Protein AF-A0A0U1KN14-F1 (afdb_monomer)

pLDDT: mean 91.38, std 5.62, range [69.75, 98.25]

Sequence (129 aa):
MMIIQIVSIGIVASLLVLLIKEQKPTFALFIIIFTSIIIFFIVMDYVSAVFELIRSISSRANINDTYLNTILQIIGISYVAEFGAHITRDAGLSSVAAKIELAGKLFIIVLAVPIISAVIETIIGFLPQ

Foldseek 3Di:
DVVCVLVVLVVVLVVVLVVCCVPPVPVNLVSVLVSLVVSVVSCVVVLVVVLVVLVVVCVVVVHDVLVSVLVSVLVVLQVVLQSVLVSCVSVVNNVVSVVSNVVSVVVSVVSCVVVVVVVVVVVVVPDDD

Radius of gyration: 20.45 Å; Cα contacts (8 Å, |Δi|>4): 70; chains: 1; bounding box: 54×17×58 Å

Mean predicted aligned error: 5.07 Å

Structure (mmCIF, N/CA/C/O backbone):
data_AF-A0A0U1KN14-F1
#
_entry.id   AF-A0A0U1KN14-F1
#
loop_
_atom_site.group_PDB
_atom_site.id
_atom_site.type_symbol
_atom_site.label_atom_id
_atom_site.label_alt_id
_atom_site.label_comp_id
_atom_site.label_asym_id
_atom_site.label_entity_id
_atom_site.label_seq_id
_atom_site.pdbx_PDB_ins_code
_atom_site.Cartn_x
_atom_site.Cartn_y
_atom_site.Cartn_z
_atom_site.occupancy
_atom_site.B_iso_or_equiv
_atom_site.auth_seq_id
_atom_site.auth_comp_id
_atom_site.auth_asym_id
_atom_site.auth_atom_id
_atom_site.pdbx_PDB_model_num
ATOM 1 N N . MET A 1 1 ? -23.414 6.451 -6.816 1.00 79.81 1 MET A N 1
ATOM 2 C CA . MET A 1 1 ? -22.026 6.961 -6.889 1.00 79.81 1 MET A CA 1
ATOM 3 C C . MET A 1 1 ? -21.236 6.355 -5.742 1.00 79.81 1 MET A C 1
ATOM 5 O O . MET A 1 1 ? -21.616 6.591 -4.603 1.00 79.81 1 MET A O 1
ATOM 9 N N . MET A 1 2 ? -20.187 5.573 -6.000 1.00 82.81 2 MET A N 1
ATOM 10 C CA . MET A 1 2 ? -19.486 4.860 -4.920 1.00 82.81 2 MET A CA 1
ATOM 11 C C . MET A 1 2 ? -18.847 5.770 -3.874 1.00 82.81 2 MET A C 1
ATOM 13 O O . MET A 1 2 ? -18.787 5.408 -2.708 1.00 82.81 2 MET A O 1
ATOM 17 N N . ILE A 1 3 ? -18.422 6.974 -4.267 1.00 90.38 3 ILE A N 1
ATOM 18 C CA . ILE A 1 3 ? -17.899 7.954 -3.312 1.00 90.38 3 ILE A CA 1
ATOM 19 C C . ILE A 1 3 ? -18.914 8.262 -2.204 1.00 90.38 3 ILE A C 1
ATOM 21 O O . ILE A 1 3 ? -18.537 8.392 -1.048 1.00 90.38 3 ILE A O 1
ATOM 25 N N . ILE A 1 4 ? -20.212 8.273 -2.531 1.00 93.50 4 ILE A N 1
ATOM 26 C CA . ILE A 1 4 ? -21.280 8.435 -1.541 1.00 93.50 4 ILE A CA 1
ATOM 27 C C . ILE A 1 4 ? -21.302 7.227 -0.600 1.00 93.50 4 ILE A C 1
ATOM 29 O O . ILE A 1 4 ? -21.368 7.421 0.603 1.00 93.50 4 ILE A O 1
ATOM 33 N N . GLN A 1 5 ? -21.177 5.996 -1.112 1.00 91.88 5 GLN A N 1
ATOM 34 C CA . GLN A 1 5 ? -21.137 4.787 -0.274 1.00 91.88 5 GLN A CA 1
ATOM 35 C C . GLN A 1 5 ? -19.937 4.791 0.679 1.00 91.88 5 GLN A C 1
ATOM 37 O O . GLN A 1 5 ? -20.118 4.557 1.870 1.00 91.88 5 GLN A O 1
ATOM 42 N N . ILE A 1 6 ? -18.738 5.111 0.183 1.00 93.81 6 ILE A N 1
ATOM 43 C CA . ILE A 1 6 ? -17.514 5.191 0.997 1.00 93.81 6 ILE A CA 1
ATOM 44 C C . ILE A 1 6 ? -17.676 6.240 2.104 1.00 93.81 6 ILE A C 1
ATOM 46 O O . ILE A 1 6 ? -17.420 5.953 3.274 1.00 93.81 6 ILE A O 1
ATOM 50 N N . VAL A 1 7 ? -18.153 7.437 1.752 1.00 95.75 7 VAL A N 1
ATOM 51 C CA . VAL A 1 7 ? -18.374 8.525 2.715 1.00 95.75 7 VAL A CA 1
ATOM 52 C C . VAL A 1 7 ? -19.446 8.145 3.738 1.00 95.75 7 VAL A C 1
ATOM 54 O O . VAL A 1 7 ? -19.239 8.334 4.934 1.00 95.75 7 VAL A O 1
ATOM 57 N N . SER A 1 8 ? -20.567 7.562 3.306 1.00 95.31 8 SER A N 1
ATOM 58 C CA . SER A 1 8 ? -21.631 7.111 4.209 1.00 95.31 8 SER A CA 1
ATOM 59 C C . SER A 1 8 ? -21.144 6.040 5.186 1.00 95.31 8 SER A C 1
ATOM 61 O O . SER A 1 8 ? -21.425 6.147 6.378 1.00 95.31 8 SER A O 1
ATOM 63 N N . ILE A 1 9 ? -20.377 5.050 4.714 1.00 95.94 9 ILE A N 1
ATOM 64 C CA . ILE A 1 9 ? -19.769 4.017 5.564 1.00 95.94 9 ILE A CA 1
ATOM 65 C C . ILE A 1 9 ? -18.834 4.663 6.595 1.00 95.94 9 ILE A C 1
ATOM 67 O O . ILE A 1 9 ? -18.940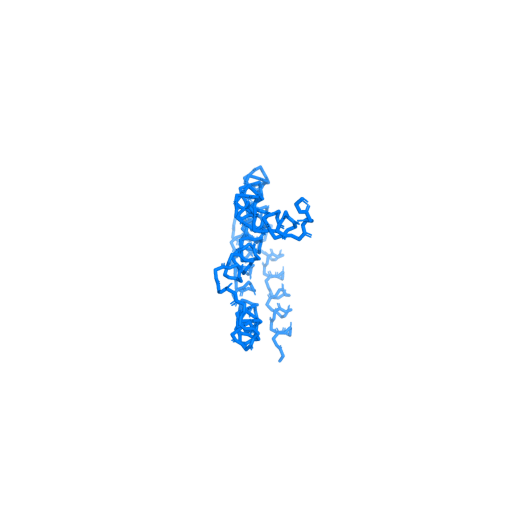 4.361 7.783 1.00 95.94 9 ILE A O 1
ATOM 71 N N . GLY A 1 10 ? -17.979 5.597 6.168 1.00 95.94 10 GLY A N 1
ATOM 72 C CA . GLY A 1 10 ? -17.064 6.311 7.062 1.00 95.94 10 GLY A CA 1
ATOM 73 C C . GLY A 1 10 ? -17.786 7.126 8.139 1.00 95.94 10 GLY A C 1
ATOM 74 O O . GLY A 1 10 ? -17.400 7.077 9.308 1.00 95.94 10 GLY A O 1
ATOM 75 N N . ILE A 1 11 ? -18.866 7.827 7.781 1.00 97.06 11 ILE A N 1
ATOM 76 C CA . ILE A 1 11 ? -19.684 8.593 8.736 1.00 97.06 11 ILE A CA 1
ATOM 77 C C . ILE A 1 11 ? -20.347 7.658 9.754 1.00 97.06 11 ILE A C 1
ATOM 79 O O . ILE A 1 11 ? -20.241 7.892 10.959 1.00 97.06 11 ILE A O 1
ATOM 83 N N . VAL A 1 12 ? -20.997 6.583 9.296 1.00 96.94 12 VAL A N 1
ATOM 84 C CA . VAL A 1 12 ? -21.670 5.618 10.183 1.00 96.94 12 VAL A CA 1
ATOM 85 C C . VAL A 1 12 ? -20.668 4.956 11.127 1.00 96.94 12 VAL A C 1
ATOM 87 O O . VAL A 1 12 ? -20.903 4.909 12.334 1.00 96.94 12 VAL A O 1
ATOM 90 N N . ALA A 1 13 ? -19.524 4.508 10.609 1.00 96.12 13 ALA A N 1
ATOM 91 C CA . ALA A 1 13 ? -18.461 3.929 11.422 1.00 96.12 13 ALA A CA 1
ATOM 92 C C . ALA A 1 13 ? -17.940 4.918 12.472 1.00 96.12 13 ALA A C 1
ATOM 94 O O . ALA A 1 13 ? -17.774 4.546 13.631 1.00 96.12 13 ALA A O 1
ATOM 95 N N . SER A 1 14 ? -17.751 6.186 12.097 1.00 94.75 14 SER A N 1
ATOM 96 C CA . SER A 1 14 ? -17.291 7.234 13.016 1.00 94.75 14 SER A CA 1
ATOM 97 C C . SER A 1 14 ? -18.269 7.449 14.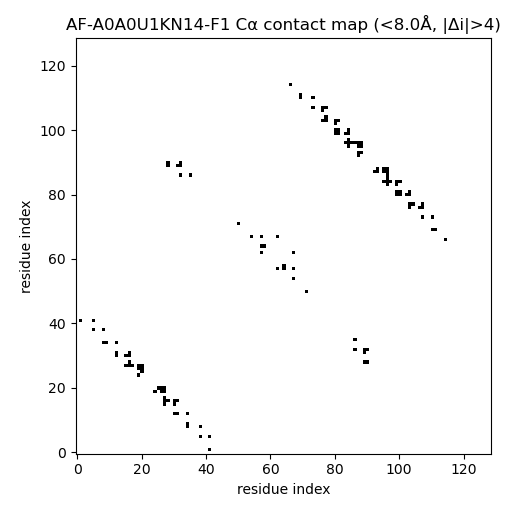174 1.00 94.75 14 SER A C 1
ATOM 99 O O . SER A 1 14 ? -17.846 7.527 15.327 1.00 94.75 14 SER A O 1
ATOM 101 N N . LEU A 1 15 ? -19.576 7.479 13.895 1.00 96.75 15 LEU A N 1
ATOM 102 C CA . LEU A 1 15 ? -20.608 7.589 14.931 1.00 96.75 15 LEU A CA 1
ATOM 103 C C . LEU A 1 15 ? -20.610 6.373 15.869 1.00 96.75 15 LEU A C 1
ATOM 105 O O . LEU A 1 15 ? -20.648 6.537 17.088 1.00 96.75 15 LEU A O 1
ATOM 109 N N . LEU A 1 16 ? -20.515 5.157 15.320 1.00 95.31 16 LEU A N 1
ATOM 110 C CA . LEU A 1 16 ? -20.452 3.927 16.118 1.00 95.31 16 LEU A CA 1
ATOM 111 C C . LEU A 1 16 ? -19.208 3.888 17.014 1.00 95.31 16 LEU A C 1
ATOM 113 O O . LEU A 1 16 ? -19.296 3.532 18.190 1.00 95.31 16 LEU A O 1
ATOM 117 N N . VAL A 1 17 ? -18.055 4.290 16.475 1.00 9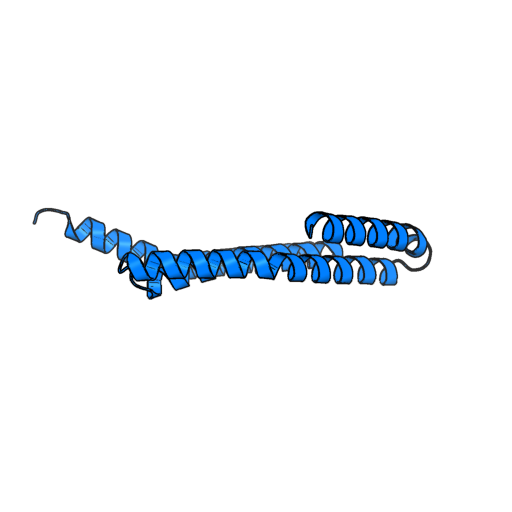5.56 17 VAL A N 1
ATOM 118 C CA . VAL A 1 17 ? -16.801 4.393 17.227 1.00 95.56 17 VAL A CA 1
ATOM 119 C C . VAL A 1 17 ? -16.949 5.390 18.373 1.00 95.56 17 VAL A C 1
ATOM 121 O O . VAL A 1 17 ? -16.590 5.049 19.497 1.00 95.56 17 VAL A O 1
ATOM 124 N N . LEU A 1 18 ? -17.513 6.578 18.132 1.00 94.94 18 LEU A N 1
ATOM 125 C CA . LEU A 1 18 ? -17.723 7.589 19.175 1.00 94.94 18 LEU A CA 1
ATOM 126 C C . LEU A 1 18 ? -18.605 7.076 20.323 1.00 94.94 18 LEU A C 1
ATOM 128 O O . LEU A 1 18 ? -18.281 7.317 21.481 1.00 94.94 18 LEU A O 1
ATOM 132 N N . LEU A 1 19 ? -19.665 6.320 20.020 1.00 94.38 19 LEU A N 1
ATOM 133 C CA . LEU A 1 19 ? -20.578 5.770 21.032 1.00 94.38 19 LEU A CA 1
ATOM 134 C C . LEU A 1 19 ? -19.938 4.676 21.904 1.00 94.38 19 LEU A C 1
ATOM 136 O O . LEU A 1 19 ? -20.280 4.534 23.078 1.00 94.38 19 LEU A O 1
ATOM 140 N N . ILE A 1 20 ? -19.039 3.872 21.330 1.00 94.31 20 ILE A N 1
ATOM 141 C CA . ILE A 1 20 ? -18.520 2.654 21.974 1.00 94.31 20 ILE A CA 1
ATOM 142 C C . ILE A 1 20 ? -17.145 2.881 22.614 1.00 94.31 20 ILE A C 1
ATOM 144 O O . ILE A 1 20 ? -16.807 2.207 23.591 1.00 94.31 20 ILE A O 1
ATOM 148 N N . LYS A 1 21 ? -16.344 3.821 22.097 1.00 92.31 21 LYS A N 1
ATOM 149 C CA . LYS A 1 21 ? -14.933 3.996 22.479 1.00 92.31 21 LYS A CA 1
ATOM 150 C C . LYS A 1 21 ? -14.729 4.262 23.971 1.00 92.31 21 LYS A C 1
ATOM 152 O O . LYS A 1 21 ? -13.754 3.756 24.520 1.00 92.31 21 LYS A O 1
ATOM 157 N N . GLU A 1 22 ? -15.636 4.989 24.623 1.00 90.81 22 GLU A N 1
ATOM 158 C CA . GLU A 1 22 ? -15.541 5.276 26.064 1.00 90.81 22 GLU A CA 1
ATOM 159 C C . GLU A 1 22 ? -15.783 4.039 26.941 1.00 90.81 22 GLU A C 1
ATOM 161 O O . GLU A 1 22 ? -15.177 3.902 27.999 1.00 90.81 22 GLU A O 1
ATOM 166 N N . GLN A 1 23 ? -16.632 3.107 26.495 1.00 91.12 23 GLN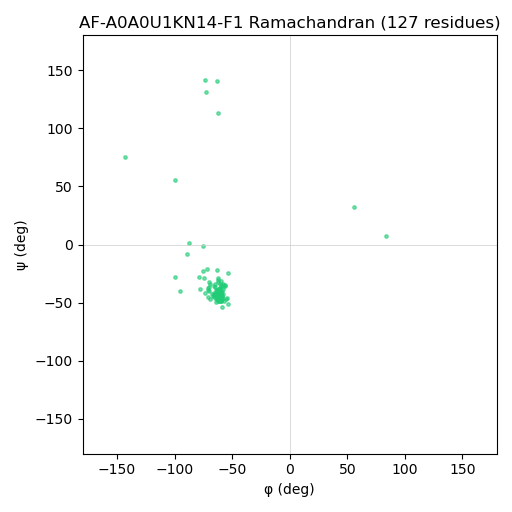 A N 1
ATOM 167 C CA . GLN A 1 23 ? -17.015 1.927 27.281 1.00 91.12 23 GLN A CA 1
ATOM 168 C C . GLN A 1 23 ? -16.174 0.689 26.942 1.00 91.12 23 GLN A C 1
ATOM 170 O O . GLN A 1 23 ? -15.843 -0.116 27.816 1.00 91.12 23 GLN A O 1
ATOM 175 N N . LYS A 1 24 ? -15.872 0.489 25.654 1.00 93.25 24 LYS A N 1
ATOM 176 C CA . LYS A 1 24 ? -15.219 -0.709 25.106 1.00 93.25 24 LYS A CA 1
ATOM 177 C C . LYS A 1 24 ? -14.249 -0.322 23.974 1.00 93.25 24 LYS A C 1
ATOM 179 O O . LYS A 1 24 ? -14.535 -0.578 22.801 1.00 93.25 24 LYS A O 1
ATOM 184 N N . PRO A 1 25 ? -13.067 0.236 24.295 1.00 88.81 25 PRO A N 1
ATOM 185 C CA . PRO A 1 25 ? -12.118 0.732 23.293 1.00 88.81 25 PRO A CA 1
ATOM 186 C C . PRO A 1 25 ? -11.631 -0.351 22.314 1.00 88.81 25 PRO A C 1
ATOM 188 O O . PRO A 1 25 ? -11.411 -0.064 21.141 1.00 88.81 25 PRO A O 1
ATOM 191 N N . THR A 1 26 ? -11.535 -1.612 22.747 1.00 91.38 26 THR A N 1
ATOM 192 C CA . THR A 1 26 ? -11.171 -2.743 21.874 1.00 91.38 26 THR A CA 1
ATOM 193 C C . THR A 1 26 ? -12.196 -2.983 20.762 1.00 91.38 26 THR A C 1
ATOM 195 O O . THR A 1 26 ? -11.821 -3.252 19.626 1.00 91.38 26 THR A O 1
ATOM 198 N N . PHE A 1 27 ? -13.494 -2.843 21.055 1.00 92.69 27 PHE A N 1
ATOM 199 C CA . PHE A 1 27 ? -14.542 -2.985 20.040 1.00 92.69 27 PHE A CA 1
ATOM 200 C C . PHE A 1 27 ? -14.545 -1.812 19.061 1.00 92.69 27 PHE A C 1
ATOM 202 O O . PHE A 1 27 ? -14.723 -2.019 17.864 1.00 92.69 27 PHE A O 1
ATOM 209 N N . ALA A 1 28 ? -14.280 -0.598 19.547 1.00 93.19 28 ALA A N 1
ATOM 210 C CA . ALA A 1 28 ? -14.112 0.565 18.681 1.00 93.19 28 ALA A CA 1
ATOM 211 C C . ALA A 1 28 ? -12.958 0.367 17.678 1.00 93.19 28 ALA A C 1
ATOM 213 O O . ALA A 1 28 ? -13.112 0.673 16.499 1.00 93.19 28 ALA A O 1
ATOM 214 N N . LEU A 1 29 ? -11.841 -0.220 18.118 1.00 92.62 29 LEU A N 1
ATOM 215 C CA . LEU A 1 29 ? -10.713 -0.563 17.248 1.00 92.62 29 LEU A CA 1
ATOM 216 C C . LEU A 1 29 ? -11.098 -1.596 16.179 1.00 92.62 29 LEU A C 1
ATOM 218 O O . LEU A 1 29 ? -10.746 -1.416 15.015 1.00 92.62 29 LEU A O 1
ATOM 222 N N . PHE A 1 30 ? -11.877 -2.626 16.525 1.00 93.12 30 PHE A N 1
ATOM 223 C CA . PHE A 1 30 ? -12.387 -3.562 15.517 1.00 93.12 30 PHE A CA 1
ATOM 224 C C . PHE A 1 30 ? -13.252 -2.868 14.465 1.00 93.12 30 PHE A C 1
ATOM 226 O O . PHE A 1 30 ? -13.076 -3.148 13.284 1.00 93.12 30 PHE A O 1
ATOM 233 N N . ILE A 1 31 ? -14.127 -1.937 14.861 1.00 94.81 31 ILE A N 1
ATOM 234 C CA . ILE A 1 31 ? -14.956 -1.177 13.913 1.00 94.81 31 ILE A CA 1
ATOM 235 C C . ILE A 1 31 ? -14.079 -0.372 12.950 1.00 94.81 31 ILE A C 1
ATOM 237 O O . ILE A 1 31 ? -14.329 -0.409 11.746 1.00 94.81 31 ILE A O 1
ATOM 241 N N . ILE A 1 32 ? -13.040 0.308 13.450 1.00 94.06 32 ILE A N 1
ATOM 242 C CA . ILE A 1 32 ? -12.107 1.079 12.612 1.00 94.06 32 ILE A CA 1
ATOM 243 C C . ILE A 1 32 ? -11.439 0.162 11.583 1.00 94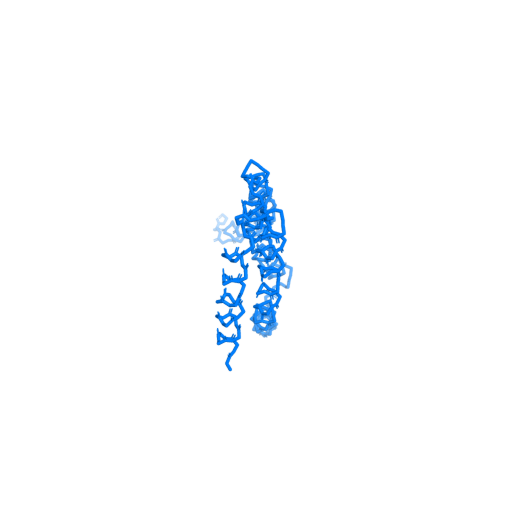.06 32 ILE A C 1
ATOM 245 O O . ILE A 1 32 ? -11.547 0.412 10.386 1.00 94.06 32 ILE A O 1
ATOM 249 N N . ILE A 1 33 ? -10.829 -0.940 12.031 1.00 94.00 33 ILE A N 1
ATOM 250 C CA . ILE A 1 33 ? -10.128 -1.880 11.144 1.00 94.00 33 ILE A CA 1
ATOM 251 C C . ILE A 1 33 ? -11.078 -2.455 10.090 1.00 94.00 33 ILE A C 1
ATOM 253 O O . ILE A 1 33 ? -10.753 -2.467 8.903 1.00 94.00 33 ILE A O 1
ATOM 257 N N . PHE A 1 34 ? -12.265 -2.907 10.501 1.00 95.12 34 PHE A N 1
ATOM 258 C CA . PHE A 1 34 ? -13.237 -3.506 9.587 1.00 95.12 34 PHE A CA 1
ATOM 259 C C . PHE A 1 34 ? -13.722 -2.498 8.541 1.00 95.12 34 PHE A C 1
ATOM 261 O O . PHE A 1 34 ? -13.827 -2.822 7.359 1.00 95.12 34 PHE A O 1
ATOM 268 N N . THR A 1 35 ? -13.962 -1.257 8.967 1.00 95.31 35 THR A N 1
ATOM 269 C CA . THR A 1 35 ? -14.366 -0.160 8.081 1.00 95.31 35 THR A CA 1
ATOM 270 C C . THR A 1 35 ? -13.272 0.147 7.060 1.00 95.31 35 THR A C 1
ATOM 272 O O . THR A 1 35 ? -13.567 0.225 5.867 1.00 95.31 35 THR A O 1
ATOM 275 N N . SER A 1 36 ? -12.013 0.255 7.498 1.00 92.44 36 SER A N 1
ATOM 276 C CA . SER A 1 36 ? -10.866 0.489 6.612 1.00 92.44 36 SER A CA 1
ATOM 277 C C . SER A 1 36 ? -10.719 -0.623 5.567 1.00 92.44 36 SER A C 1
ATOM 279 O O . SER A 1 36 ? -10.513 -0.331 4.390 1.00 92.44 36 SER A O 1
ATOM 281 N N . ILE A 1 37 ? -10.902 -1.889 5.963 1.00 93.69 37 ILE A N 1
ATOM 282 C CA . ILE A 1 37 ? -10.885 -3.050 5.055 1.00 93.69 37 ILE A CA 1
ATOM 283 C C . ILE A 1 37 ? -12.009 -2.973 4.019 1.00 93.69 37 ILE A C 1
ATOM 285 O O . ILE A 1 37 ? -11.745 -3.126 2.826 1.00 93.69 37 ILE A O 1
ATOM 289 N N . ILE A 1 38 ? -13.245 -2.700 4.441 1.00 94.06 38 ILE A N 1
ATOM 290 C CA . ILE A 1 38 ? -14.386 -2.594 3.520 1.00 94.06 38 ILE A CA 1
ATOM 291 C C . ILE A 1 38 ? -14.157 -1.479 2.494 1.00 94.06 38 ILE A C 1
ATOM 293 O O . ILE A 1 38 ? -14.338 -1.702 1.297 1.00 94.06 38 ILE A O 1
ATOM 297 N N . ILE A 1 39 ? -13.735 -0.293 2.944 1.00 93.44 39 ILE A N 1
ATOM 298 C CA . ILE A 1 39 ? -13.477 0.846 2.053 1.00 93.44 39 ILE A CA 1
ATOM 299 C C . ILE A 1 39 ? -12.393 0.497 1.029 1.00 93.44 39 ILE A C 1
ATOM 301 O O . ILE A 1 39 ? -12.549 0.801 -0.153 1.00 93.44 39 ILE A O 1
ATOM 305 N N . PHE A 1 40 ? -11.325 -0.177 1.453 1.00 92.25 40 PHE A N 1
ATOM 306 C CA . PHE A 1 40 ? -10.246 -0.584 0.558 1.00 92.25 40 PHE A CA 1
ATOM 307 C C . PHE A 1 40 ? -10.709 -1.548 -0.536 1.00 92.25 40 PHE A C 1
ATOM 309 O O . PHE A 1 40 ? -10.382 -1.339 -1.703 1.00 92.25 40 PHE A O 1
ATOM 316 N N . PHE A 1 41 ? -11.521 -2.552 -0.195 1.00 91.00 41 PHE A N 1
ATOM 317 C CA . PHE A 1 41 ? -12.072 -3.471 -1.194 1.00 91.00 41 PHE A CA 1
ATOM 318 C C . PHE A 1 41 ? -12.986 -2.768 -2.204 1.00 91.00 41 PHE A C 1
ATOM 320 O O . PHE A 1 41 ? -12.879 -3.050 -3.392 1.00 91.00 41 PHE A O 1
ATOM 327 N N . ILE A 1 42 ? -13.813 -1.807 -1.770 1.00 91.31 42 ILE A N 1
ATOM 328 C CA . ILE A 1 42 ? -14.668 -1.021 -2.682 1.00 91.31 42 ILE A CA 1
ATOM 329 C C . ILE A 1 42 ? -13.824 -0.244 -3.709 1.00 91.31 42 ILE A C 1
ATOM 331 O O . ILE A 1 42 ? -14.218 -0.098 -4.864 1.00 91.31 42 ILE A O 1
ATOM 335 N N . VAL A 1 43 ? -12.662 0.275 -3.304 1.00 89.62 43 VAL A N 1
ATOM 336 C CA . VAL A 1 43 ? -11.775 1.040 -4.199 1.00 89.62 43 VAL A CA 1
ATOM 337 C C . VAL A 1 43 ? -10.961 0.123 -5.123 1.00 89.62 43 VAL A C 1
ATOM 339 O O . VAL A 1 43 ? -10.626 0.525 -6.239 1.00 89.62 43 VAL A O 1
ATOM 342 N N . MET A 1 44 ? -10.667 -1.110 -4.700 1.00 87.94 44 MET A N 1
ATOM 343 C CA . MET A 1 44 ? -9.806 -2.043 -5.437 1.00 87.94 44 MET A CA 1
ATOM 344 C C . MET A 1 44 ? -10.329 -2.376 -6.843 1.00 87.94 44 MET A C 1
ATOM 346 O O . MET A 1 44 ? -9.535 -2.484 -7.779 1.00 87.94 44 MET A O 1
ATOM 350 N N . ASP A 1 45 ? -11.648 -2.454 -7.029 1.00 84.88 45 ASP A N 1
ATOM 351 C CA . ASP A 1 45 ? -12.260 -2.731 -8.338 1.00 84.88 45 ASP A CA 1
ATOM 352 C C . ASP A 1 45 ? -11.855 -1.694 -9.405 1.00 84.88 45 ASP A C 1
ATOM 354 O O . ASP A 1 45 ? -11.645 -2.022 -10.574 1.00 84.88 45 ASP A O 1
ATOM 358 N N . TYR A 1 46 ? -11.660 -0.435 -9.003 1.00 84.12 46 TYR A N 1
ATOM 359 C CA . TYR A 1 46 ? -11.286 0.655 -9.909 1.00 84.12 46 TYR A CA 1
ATOM 360 C C . TYR A 1 46 ? -9.812 0.604 -10.271 1.00 84.12 46 TYR A C 1
ATOM 362 O O . TYR A 1 46 ? -9.440 0.861 -11.415 1.00 84.12 46 TYR A O 1
ATOM 370 N N . VAL A 1 47 ? -8.976 0.246 -9.298 1.00 86.44 47 VAL A N 1
ATOM 371 C CA . VAL A 1 47 ? -7.549 0.021 -9.530 1.00 86.44 47 VAL A CA 1
ATOM 372 C C . VAL A 1 47 ? -7.372 -1.120 -10.533 1.00 86.44 47 VAL A C 1
ATOM 374 O O . VAL A 1 47 ? -6.591 -0.988 -11.475 1.00 86.44 47 VAL A O 1
ATOM 377 N N . SER A 1 48 ? -8.165 -2.188 -10.402 1.00 86.19 48 SER A N 1
ATOM 378 C CA . SER A 1 48 ? -8.176 -3.303 -11.355 1.00 86.19 48 SER A CA 1
ATOM 379 C C . SER A 1 48 ? -8.542 -2.851 -12.775 1.00 86.19 48 SER A C 1
ATOM 381 O O . SER A 1 48 ? -7.807 -3.135 -13.720 1.00 86.19 48 SER A O 1
ATOM 383 N N . ALA A 1 49 ? -9.608 -2.059 -12.933 1.00 88.69 49 ALA A N 1
ATOM 384 C CA . ALA A 1 49 ? -10.018 -1.533 -14.239 1.00 88.69 49 ALA A CA 1
ATOM 385 C C . ALA A 1 49 ? -8.934 -0.652 -14.893 1.00 88.69 49 ALA A C 1
ATOM 387 O O . ALA A 1 49 ? -8.710 -0.713 -16.104 1.00 88.69 49 ALA A O 1
ATOM 388 N N . VAL A 1 50 ? -8.218 0.148 -14.094 1.00 89.25 50 VAL A N 1
ATOM 389 C CA . VAL A 1 50 ? -7.074 0.938 -14.577 1.00 89.25 50 VAL A CA 1
ATOM 390 C C . VAL A 1 50 ? -5.941 0.021 -15.042 1.00 89.25 50 VAL A C 1
ATOM 392 O O . VAL A 1 50 ? -5.357 0.257 -16.101 1.00 89.25 50 VAL A O 1
ATOM 395 N N . PHE A 1 51 ? -5.642 -1.045 -14.299 1.00 88.31 51 PHE A N 1
ATOM 396 C CA . PHE A 1 51 ? -4.622 -2.018 -14.692 1.00 88.31 51 PHE A CA 1
ATOM 397 C C . PHE A 1 51 ? -4.990 -2.765 -15.980 1.00 88.31 51 PHE A C 1
ATOM 399 O O . PHE A 1 51 ? -4.121 -2.966 -16.832 1.00 88.31 51 PHE A O 1
ATOM 406 N N . GLU A 1 52 ? -6.259 -3.122 -16.172 1.00 89.00 52 GLU A N 1
ATOM 407 C CA . GLU A 1 52 ? -6.750 -3.711 -17.424 1.00 89.00 52 GLU A CA 1
ATOM 408 C C . GLU A 1 52 ? -6.611 -2.745 -18.604 1.00 89.00 52 GLU A C 1
ATOM 410 O O . GLU A 1 52 ? -6.116 -3.133 -19.667 1.00 89.00 52 GLU A O 1
ATOM 415 N N . LEU A 1 53 ? -6.965 -1.470 -18.412 1.00 89.12 53 LEU A N 1
ATOM 416 C CA . LEU A 1 53 ? -6.789 -0.441 -19.434 1.00 89.12 53 LEU A CA 1
ATOM 417 C C . LEU A 1 53 ? -5.312 -0.307 -19.828 1.00 89.12 53 LEU A C 1
ATOM 419 O O . LEU A 1 53 ? -4.991 -0.344 -21.018 1.00 89.12 53 LEU A O 1
ATOM 423 N N . ILE A 1 54 ? -4.412 -0.219 -18.847 1.00 87.19 54 ILE A N 1
ATOM 424 C CA . ILE A 1 54 ? -2.963 -0.130 -19.076 1.00 87.19 54 ILE A CA 1
ATOM 425 C C . ILE A 1 54 ? -2.451 -1.355 -19.853 1.00 87.19 54 ILE A C 1
ATOM 427 O O . ILE A 1 54 ? -1.726 -1.197 -20.839 1.00 87.19 54 ILE A O 1
ATOM 431 N N . ARG A 1 55 ? -2.874 -2.570 -19.478 1.00 85.75 55 ARG A N 1
ATOM 432 C CA . ARG A 1 55 ? -2.542 -3.810 -20.204 1.00 85.75 55 ARG A CA 1
ATOM 433 C C . ARG A 1 55 ? -3.043 -3.785 -21.645 1.00 85.75 55 ARG A C 1
ATOM 435 O O . ARG A 1 55 ? -2.304 -4.157 -22.555 1.00 85.75 55 ARG A O 1
ATOM 442 N N . SER A 1 56 ? -4.260 -3.294 -21.873 1.00 88.00 56 SER A N 1
ATOM 443 C CA . SER A 1 56 ? -4.838 -3.214 -23.219 1.00 88.00 56 SER A CA 1
ATOM 444 C C . SER A 1 56 ? -4.072 -2.260 -24.145 1.00 88.00 56 SER A C 1
ATOM 446 O O . SER A 1 56 ? -3.911 -2.547 -25.332 1.00 88.00 56 SER A O 1
ATOM 448 N N . ILE A 1 57 ? -3.561 -1.148 -23.606 1.00 85.31 57 ILE A N 1
ATOM 449 C CA . ILE A 1 57 ? -2.744 -0.180 -24.348 1.00 85.31 57 ILE A CA 1
ATOM 450 C C . ILE A 1 57 ? -1.368 -0.781 -24.643 1.00 85.31 57 ILE A C 1
ATOM 452 O O . ILE A 1 57 ? -0.893 -0.711 -25.775 1.00 85.31 57 ILE A O 1
ATOM 456 N N . SER A 1 58 ? -0.758 -1.421 -23.644 1.00 82.94 58 SER A N 1
ATOM 457 C CA . SER A 1 58 ? 0.552 -2.065 -23.762 1.00 82.94 58 SER A CA 1
ATOM 458 C C . SER A 1 58 ? 0.577 -3.152 -24.837 1.00 82.94 58 SER A C 1
ATOM 460 O O . SER A 1 58 ? 1.481 -3.169 -25.673 1.00 82.94 58 SER A O 1
ATOM 462 N N . SER A 1 59 ? -0.461 -3.994 -24.876 1.00 83.06 59 SER A N 1
ATOM 463 C CA . SER A 1 59 ? -0.625 -5.038 -25.895 1.00 83.06 59 SER A CA 1
ATOM 464 C C . SER A 1 59 ? -0.648 -4.464 -27.319 1.00 83.06 59 SER A C 1
ATOM 466 O O . SER A 1 59 ? -0.056 -5.038 -28.229 1.00 83.06 59 SER A O 1
ATOM 468 N N . ARG A 1 60 ? -1.273 -3.296 -27.521 1.00 82.44 60 ARG A N 1
ATOM 469 C CA . ARG A 1 60 ? -1.313 -2.615 -28.829 1.00 82.44 60 ARG A CA 1
ATOM 470 C C . ARG A 1 60 ? 0.014 -1.950 -29.198 1.00 82.44 60 ARG A C 1
ATOM 472 O O . ARG A 1 60 ? 0.305 -1.803 -30.380 1.00 82.44 60 ARG A O 1
ATOM 479 N N . ALA A 1 61 ? 0.792 -1.538 -28.201 1.00 78.88 61 ALA A N 1
ATOM 480 C CA . ALA A 1 61 ? 2.075 -0.861 -28.371 1.00 78.88 61 ALA A CA 1
ATOM 481 C C . ALA A 1 61 ? 3.273 -1.825 -28.498 1.00 78.88 61 ALA A C 1
ATOM 483 O O . ALA A 1 61 ? 4.403 -1.363 -28.638 1.00 78.88 61 ALA A O 1
ATOM 484 N N . ASN A 1 62 ? 3.038 -3.145 -28.464 1.00 75.25 62 ASN A N 1
ATOM 485 C CA . ASN A 1 62 ? 4.066 -4.192 -28.539 1.00 75.25 62 ASN A CA 1
ATOM 486 C C . ASN A 1 62 ? 5.161 -4.048 -27.459 1.00 75.25 62 ASN A C 1
ATOM 488 O O . ASN A 1 62 ? 6.336 -4.344 -27.679 1.00 75.25 62 ASN A O 1
ATOM 492 N N . ILE A 1 63 ? 4.771 -3.539 -26.287 1.00 75.31 63 ILE A N 1
ATOM 493 C CA . ILE A 1 63 ? 5.648 -3.424 -25.120 1.00 75.31 63 ILE A CA 1
ATOM 494 C C . ILE A 1 63 ? 5.850 -4.825 -24.535 1.00 75.31 63 ILE A C 1
ATOM 496 O O . ILE A 1 63 ? 4.912 -5.614 -24.464 1.00 75.31 63 ILE A O 1
ATOM 500 N N . ASN A 1 64 ? 7.066 -5.130 -24.075 1.00 73.44 64 ASN A N 1
ATOM 501 C CA . ASN A 1 64 ? 7.339 -6.388 -23.385 1.00 73.44 64 ASN A CA 1
ATOM 502 C C . ASN A 1 64 ? 6.515 -6.473 -22.084 1.00 73.44 64 ASN A C 1
ATOM 504 O O . ASN A 1 64 ? 6.768 -5.737 -21.123 1.00 73.44 64 ASN A O 1
ATOM 508 N N . ASP A 1 65 ? 5.565 -7.412 -22.058 1.00 75.94 65 ASP A N 1
ATOM 509 C CA . ASP A 1 65 ? 4.645 -7.669 -20.942 1.00 75.94 65 ASP A CA 1
ATOM 510 C C . ASP A 1 65 ? 5.357 -7.894 -19.602 1.00 75.94 65 ASP A C 1
ATOM 512 O O . ASP A 1 65 ? 4.790 -7.631 -18.540 1.00 75.94 65 ASP A O 1
ATOM 516 N N . THR A 1 66 ? 6.618 -8.333 -19.632 1.00 81.25 66 THR A N 1
ATOM 517 C CA . THR A 1 66 ? 7.443 -8.519 -18.433 1.00 81.25 66 THR A CA 1
ATOM 518 C C . THR A 1 66 ? 7.648 -7.200 -17.689 1.00 81.25 66 THR A C 1
ATOM 520 O O . THR A 1 66 ? 7.408 -7.138 -16.486 1.00 81.25 66 THR A O 1
A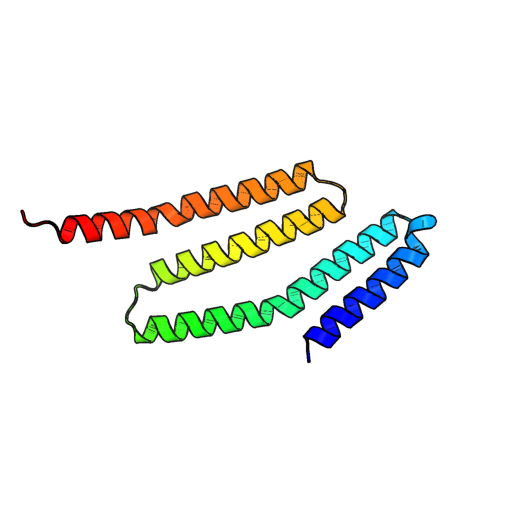TOM 523 N N . TYR A 1 67 ? 8.030 -6.120 -18.383 1.00 81.75 67 TYR A N 1
ATOM 524 C CA . TYR A 1 67 ? 8.283 -4.829 -17.728 1.00 81.75 67 TYR A CA 1
ATOM 525 C C . TYR A 1 67 ? 6.991 -4.181 -17.242 1.00 81.75 67 TYR A C 1
ATOM 527 O O . TYR A 1 67 ? 6.957 -3.633 -16.139 1.00 81.75 67 TYR A O 1
ATOM 535 N N . LEU A 1 68 ? 5.916 -4.286 -18.029 1.00 84.75 68 LEU A N 1
ATOM 536 C CA . LEU A 1 68 ? 4.615 -3.768 -17.622 1.00 84.75 68 LEU A CA 1
ATOM 537 C C . LEU A 1 68 ? 4.115 -4.468 -16.356 1.00 84.75 68 LEU A C 1
ATOM 539 O O . LEU A 1 68 ? 3.675 -3.803 -15.419 1.00 84.75 68 LEU A O 1
ATOM 543 N N . ASN A 1 69 ? 4.210 -5.797 -16.301 1.00 85.50 69 ASN A N 1
ATOM 544 C CA . ASN A 1 69 ? 3.812 -6.549 -15.117 1.00 85.50 69 ASN A CA 1
ATOM 545 C C . ASN A 1 69 ? 4.640 -6.159 -13.890 1.00 85.50 69 ASN A C 1
ATOM 547 O O . ASN A 1 69 ? 4.054 -5.983 -12.824 1.00 85.50 69 ASN A O 1
ATOM 551 N N . THR A 1 70 ? 5.950 -5.941 -14.032 1.00 89.88 70 THR A N 1
ATOM 552 C CA . THR A 1 70 ? 6.793 -5.457 -12.926 1.00 89.88 70 THR A CA 1
ATOM 553 C C . THR A 1 70 ? 6.352 -4.077 -12.432 1.00 89.88 70 THR A C 1
ATOM 555 O O . THR A 1 70 ? 6.248 -3.864 -11.225 1.00 89.88 70 THR A O 1
ATOM 558 N N . ILE A 1 71 ? 6.024 -3.145 -13.335 1.00 89.44 71 ILE A N 1
ATOM 559 C CA . ILE A 1 71 ? 5.515 -1.814 -12.960 1.00 89.44 71 ILE A CA 1
ATOM 560 C C . ILE A 1 71 ? 4.184 -1.936 -12.207 1.00 89.44 71 ILE A C 1
ATOM 562 O O . ILE A 1 71 ? 4.023 -1.347 -11.138 1.00 89.44 71 ILE A O 1
ATOM 566 N N . LEU A 1 72 ? 3.242 -2.731 -12.724 1.00 89.50 72 LEU A N 1
ATOM 567 C CA . LEU A 1 72 ? 1.955 -2.968 -12.064 1.00 89.50 72 LEU A CA 1
ATOM 568 C C . LEU A 1 72 ? 2.132 -3.634 -10.689 1.00 89.50 72 LEU A C 1
ATOM 570 O O . LEU A 1 72 ? 1.441 -3.266 -9.740 1.00 89.50 72 LEU A O 1
ATOM 574 N N . GLN A 1 73 ? 3.082 -4.564 -10.550 1.00 91.00 73 GLN A N 1
ATOM 575 C CA . GLN A 1 73 ? 3.435 -5.171 -9.264 1.00 91.00 73 GLN A CA 1
ATOM 576 C C . GLN A 1 73 ? 3.987 -4.142 -8.275 1.00 91.00 73 GLN A C 1
ATOM 578 O O . GLN A 1 73 ? 3.572 -4.149 -7.119 1.00 91.00 73 GLN A O 1
ATOM 583 N N . ILE A 1 74 ? 4.869 -3.239 -8.713 1.00 94.12 74 ILE A N 1
ATOM 584 C CA . ILE A 1 74 ? 5.404 -2.158 -7.872 1.00 94.12 74 ILE A CA 1
ATOM 585 C C . ILE A 1 74 ? 4.268 -1.270 -7.344 1.00 94.12 74 ILE A C 1
ATOM 587 O O . ILE A 1 74 ? 4.212 -1.008 -6.141 1.00 94.12 74 ILE A O 1
ATOM 591 N N . ILE A 1 75 ? 3.338 -0.866 -8.216 1.00 91.50 75 ILE A N 1
ATOM 592 C CA . ILE A 1 75 ? 2.169 -0.054 -7.838 1.00 91.50 75 ILE A CA 1
ATOM 593 C C . ILE A 1 75 ? 1.269 -0.823 -6.858 1.00 91.50 75 ILE A C 1
ATOM 595 O O . ILE A 1 75 ? 0.817 -0.280 -5.851 1.00 91.50 75 ILE A O 1
ATOM 599 N N . GLY A 1 76 ? 1.019 -2.109 -7.115 1.00 91.81 76 GLY A N 1
ATOM 600 C CA . GLY A 1 76 ? 0.230 -2.949 -6.214 1.00 91.81 76 GLY A CA 1
ATOM 601 C C . GLY A 1 76 ? 0.863 -3.066 -4.825 1.00 91.81 76 GLY A C 1
ATOM 602 O O . GLY A 1 76 ? 0.184 -2.884 -3.814 1.00 91.81 76 GLY A O 1
ATOM 603 N N . ILE A 1 77 ? 2.175 -3.310 -4.767 1.00 94.38 77 ILE A N 1
ATOM 604 C CA . ILE A 1 77 ? 2.925 -3.414 -3.510 1.00 94.38 77 ILE A CA 1
ATOM 605 C C . ILE A 1 77 ? 2.869 -2.100 -2.733 1.00 94.38 77 ILE A C 1
ATOM 607 O O . ILE A 1 77 ? 2.668 -2.150 -1.520 1.00 94.38 77 ILE A O 1
ATOM 611 N N . SER A 1 78 ? 3.002 -0.940 -3.390 1.00 94.56 78 SER A N 1
ATOM 612 C CA . SER A 1 78 ? 2.939 0.345 -2.685 1.00 94.56 78 SER A CA 1
ATOM 613 C C . SER A 1 78 ? 1.586 0.548 -2.008 1.00 94.56 78 SER A C 1
ATOM 615 O O . SER A 1 78 ? 1.555 0.838 -0.815 1.00 94.56 78 SER A O 1
ATOM 617 N N . TYR A 1 79 ? 0.480 0.303 -2.720 1.00 92.62 79 TYR A N 1
ATOM 618 C CA . TYR A 1 79 ? -0.861 0.460 -2.150 1.00 92.62 79 TYR A CA 1
ATOM 619 C C . TYR A 1 79 ? -1.144 -0.534 -1.021 1.00 92.62 79 TYR A C 1
ATOM 621 O O . TYR A 1 79 ? -1.677 -0.145 0.016 1.00 92.62 79 TYR A O 1
ATOM 629 N N . VAL A 1 80 ? -0.778 -1.809 -1.190 1.00 93.69 80 VAL A N 1
ATOM 630 C CA . VAL A 1 80 ? -1.016 -2.840 -0.166 1.00 93.69 80 VAL A CA 1
ATOM 631 C C . VAL A 1 80 ? -0.163 -2.593 1.080 1.00 93.69 80 VAL A C 1
ATOM 633 O O . VAL A 1 80 ? -0.668 -2.714 2.198 1.00 93.69 80 VAL A O 1
ATOM 636 N N . ALA A 1 81 ? 1.111 -2.231 0.913 1.00 96.94 81 ALA A N 1
ATOM 637 C CA . ALA A 1 81 ? 2.002 -1.953 2.036 1.00 96.94 81 ALA A CA 1
ATOM 638 C C . ALA A 1 81 ? 1.558 -0.706 2.814 1.00 96.94 81 ALA A C 1
ATOM 640 O O . ALA A 1 81 ? 1.494 -0.746 4.043 1.00 96.94 81 ALA A O 1
ATOM 641 N N . GLU A 1 82 ? 1.210 0.376 2.113 1.00 95.00 82 GLU A N 1
ATOM 642 C CA . GLU A 1 82 ? 0.717 1.610 2.728 1.00 95.00 82 GLU A CA 1
ATOM 643 C C . GLU A 1 82 ? -0.602 1.361 3.469 1.00 95.00 82 GLU A C 1
ATOM 645 O O . GLU A 1 82 ? -0.732 1.693 4.648 1.00 95.00 82 GLU A O 1
ATOM 650 N N . PHE A 1 83 ? -1.541 0.653 2.840 1.00 95.00 83 PHE A N 1
ATOM 651 C CA . PHE A 1 83 ? -2.805 0.280 3.467 1.00 95.00 83 PHE A CA 1
ATOM 652 C C . PHE A 1 83 ? -2.622 -0.581 4.726 1.00 95.00 83 PHE A C 1
ATOM 654 O O . PHE A 1 83 ? -3.183 -0.277 5.784 1.00 95.00 83 PHE A O 1
ATOM 661 N N . GLY A 1 84 ? -1.798 -1.630 4.647 1.00 95.31 84 GLY A N 1
ATOM 662 C CA . GLY A 1 84 ? -1.496 -2.491 5.790 1.00 95.31 84 GLY A CA 1
ATOM 663 C C . GLY A 1 84 ? -0.830 -1.727 6.937 1.00 95.31 84 GLY A C 1
ATOM 664 O O . GLY A 1 84 ? -1.157 -1.948 8.108 1.00 95.31 84 GLY A O 1
ATOM 665 N N . ALA A 1 85 ? 0.058 -0.785 6.618 1.00 97.19 85 ALA A N 1
ATOM 666 C CA . ALA A 1 85 ? 0.677 0.089 7.605 1.00 97.19 85 ALA A CA 1
ATOM 667 C C . ALA A 1 85 ? -0.336 1.037 8.263 1.00 97.19 85 ALA A C 1
ATOM 669 O O . ALA A 1 85 ? -0.303 1.190 9.485 1.00 97.19 85 ALA A O 1
ATOM 670 N N . HIS A 1 86 ? -1.265 1.621 7.499 1.00 95.56 86 HIS A N 1
ATOM 671 C CA . HIS A 1 86 ? -2.333 2.461 8.046 1.00 95.56 86 HIS A CA 1
ATOM 672 C C . HIS A 1 86 ? -3.232 1.691 9.014 1.00 95.56 86 HIS A C 1
ATOM 674 O O . HIS A 1 86 ? -3.376 2.129 10.152 1.00 95.56 86 HIS A O 1
ATOM 680 N N . ILE A 1 87 ? -3.715 0.498 8.647 1.00 94.25 87 ILE A N 1
ATOM 681 C CA . ILE A 1 87 ? -4.508 -0.344 9.565 1.00 94.25 87 ILE A CA 1
ATOM 682 C C . ILE A 1 87 ? -3.719 -0.676 10.836 1.00 94.25 87 ILE A C 1
ATOM 684 O O . ILE A 1 87 ? -4.238 -0.617 11.950 1.00 94.25 87 ILE A O 1
ATOM 688 N N . THR A 1 88 ? -2.446 -1.037 10.682 1.00 95.12 88 THR A N 1
ATOM 689 C CA . THR A 1 88 ? -1.593 -1.400 11.820 1.00 95.12 88 THR A CA 1
ATOM 690 C C . THR A 1 88 ? -1.366 -0.201 12.747 1.00 95.12 88 THR A C 1
ATOM 692 O O . THR A 1 88 ? -1.300 -0.352 13.969 1.00 95.12 88 THR A O 1
ATOM 695 N N . ARG A 1 89 ? -1.287 1.008 12.183 1.00 94.88 89 ARG A N 1
ATOM 696 C CA . ARG A 1 89 ? -1.191 2.264 12.932 1.00 94.88 89 ARG A CA 1
ATOM 697 C C . ARG A 1 89 ? -2.504 2.595 13.642 1.00 94.88 89 ARG A C 1
ATOM 699 O O . ARG A 1 89 ? -2.456 2.973 14.810 1.00 94.88 89 ARG A O 1
ATOM 706 N N . ASP A 1 90 ? -3.643 2.360 12.998 1.00 89.81 90 ASP A N 1
ATOM 707 C CA . ASP A 1 90 ? -4.973 2.508 13.604 1.00 89.81 90 ASP A CA 1
ATOM 708 C C . ASP A 1 90 ? -5.169 1.553 14.792 1.00 89.81 90 ASP A C 1
ATOM 710 O O . ASP A 1 90 ? -5.852 1.885 15.762 1.00 89.81 90 ASP A O 1
ATOM 714 N N . ALA A 1 91 ? -4.500 0.395 14.772 1.00 90.06 91 ALA A N 1
ATOM 715 C CA . ALA A 1 91 ? -4.454 -0.539 15.895 1.00 90.06 91 ALA A CA 1
ATOM 716 C C . ALA A 1 91 ? -3.536 -0.091 17.058 1.00 90.06 91 ALA A C 1
ATOM 718 O O . ALA A 1 91 ? -3.407 -0.801 18.055 1.00 90.06 91 ALA A O 1
ATOM 719 N N . GLY A 1 92 ? -2.864 1.059 16.939 1.00 90.38 92 GLY A N 1
ATOM 720 C CA . GLY A 1 92 ? -1.902 1.574 17.919 1.00 90.38 92 GLY A CA 1
ATOM 721 C C . GLY A 1 92 ? -0.486 1.000 17.787 1.00 90.38 92 GLY A C 1
ATOM 722 O O . GLY A 1 92 ? 0.372 1.278 18.625 1.00 90.38 92 GLY A O 1
ATOM 723 N N . LEU A 1 93 ? -0.200 0.217 16.740 1.00 94.94 93 LEU A N 1
ATOM 724 C CA . LEU A 1 93 ? 1.075 -0.486 16.552 1.00 94.94 93 LEU A CA 1
ATOM 725 C C . LEU A 1 93 ? 2.017 0.254 15.584 1.00 94.94 93 LEU A C 1
ATOM 727 O O . LEU A 1 93 ? 2.523 -0.319 14.618 1.00 94.94 93 LEU A O 1
ATOM 731 N N . SER A 1 94 ? 2.318 1.527 15.856 1.00 96.38 94 SER A N 1
ATOM 732 C CA . SER A 1 94 ? 3.117 2.388 14.959 1.00 96.38 94 SER A CA 1
ATOM 733 C C . SER A 1 94 ? 4.501 1.827 14.597 1.00 96.38 94 SER A C 1
ATOM 735 O O . SER A 1 94 ? 4.950 1.984 13.464 1.00 96.38 94 SER A O 1
ATOM 737 N N . SER A 1 95 ? 5.177 1.139 15.528 1.00 98.12 95 SER A N 1
ATOM 738 C CA . SER A 1 95 ? 6.477 0.504 15.247 1.00 98.12 95 SER A CA 1
ATOM 739 C C . SER A 1 95 ? 6.358 -0.642 14.236 1.00 98.12 95 SER A C 1
ATOM 741 O O . SER A 1 95 ? 7.238 -0.821 13.396 1.00 98.12 95 SER A O 1
ATOM 743 N N . VAL A 1 96 ? 5.261 -1.404 14.282 1.00 97.75 96 VAL A N 1
ATOM 744 C CA . VAL A 1 96 ? 4.996 -2.486 13.324 1.00 97.75 96 VAL A CA 1
ATOM 745 C C . VAL A 1 96 ? 4.598 -1.898 11.971 1.00 97.75 96 VAL A C 1
ATOM 747 O O . VAL A 1 96 ? 5.133 -2.327 10.953 1.00 97.75 96 VAL A O 1
ATOM 750 N N . ALA A 1 97 ? 3.760 -0.857 11.956 1.00 97.88 97 ALA A N 1
ATOM 751 C CA . ALA A 1 97 ? 3.397 -0.133 10.737 1.00 97.88 97 ALA A CA 1
ATOM 752 C C . ALA A 1 97 ? 4.634 0.381 9.975 1.00 97.88 97 ALA A C 1
ATOM 754 O O . ALA A 1 97 ? 4.760 0.149 8.775 1.00 97.88 97 ALA A O 1
ATOM 755 N N . ALA A 1 98 ? 5.600 0.984 10.678 1.00 98.25 98 ALA A N 1
ATOM 756 C CA . ALA A 1 98 ? 6.847 1.454 10.070 1.00 98.25 98 ALA A CA 1
ATOM 757 C C . ALA A 1 98 ? 7.670 0.317 9.431 1.00 98.25 98 ALA A C 1
ATOM 759 O O . ALA A 1 98 ? 8.306 0.511 8.395 1.00 98.25 98 ALA A O 1
ATOM 760 N N . LYS A 1 99 ? 7.643 -0.888 10.018 1.00 97.88 99 LYS A N 1
ATOM 761 C CA . LYS A 1 99 ? 8.306 -2.072 9.445 1.00 97.88 99 LYS A CA 1
ATOM 762 C C . LYS A 1 99 ? 7.599 -2.567 8.181 1.00 97.88 99 LYS A C 1
ATOM 764 O O . LYS A 1 99 ? 8.283 -2.989 7.253 1.00 97.88 99 LYS A O 1
ATOM 769 N N . ILE A 1 100 ? 6.268 -2.486 8.124 1.00 98.06 100 ILE A N 1
ATOM 770 C CA . ILE A 1 100 ? 5.487 -2.820 6.920 1.00 98.06 100 ILE A CA 1
ATOM 771 C C . ILE A 1 100 ? 5.828 -1.849 5.780 1.00 98.06 100 ILE A C 1
ATOM 773 O O . ILE A 1 100 ? 6.137 -2.293 4.675 1.00 98.06 100 ILE A O 1
ATOM 777 N N . GLU A 1 101 ? 5.859 -0.540 6.051 1.00 97.69 101 GLU A N 1
ATOM 778 C CA . GLU A 1 101 ? 6.252 0.472 5.055 1.00 97.69 101 GLU A CA 1
ATOM 779 C C . GLU A 1 101 ? 7.679 0.247 4.549 1.00 97.69 101 GLU A C 1
ATOM 781 O O . GLU A 1 101 ? 7.939 0.326 3.346 1.00 97.69 101 GLU A O 1
ATOM 786 N N . LEU A 1 102 ? 8.613 -0.048 5.460 1.00 98.12 102 LEU A N 1
ATOM 787 C CA . LEU A 1 102 ? 9.994 -0.352 5.101 1.00 98.12 102 LEU A CA 1
ATOM 788 C C . LEU A 1 102 ? 10.073 -1.589 4.200 1.00 98.12 102 LEU A C 1
ATOM 790 O O . LEU A 1 102 ? 10.752 -1.545 3.176 1.00 98.12 102 LEU A O 1
ATOM 794 N N . ALA A 1 103 ? 9.364 -2.665 4.547 1.00 97.88 103 ALA A N 1
ATOM 795 C CA . ALA A 1 103 ? 9.323 -3.878 3.739 1.00 97.88 103 ALA A CA 1
ATOM 796 C C . ALA A 1 103 ? 8.805 -3.586 2.324 1.00 97.88 103 ALA A C 1
ATOM 798 O O . ALA A 1 103 ? 9.457 -3.967 1.353 1.00 97.88 103 ALA A O 1
ATOM 799 N N . GLY A 1 104 ? 7.700 -2.842 2.197 1.00 97.44 104 GLY A N 1
ATOM 800 C CA . GLY A 1 104 ? 7.162 -2.425 0.898 1.00 97.44 104 GLY A CA 1
ATOM 801 C C . GLY A 1 104 ? 8.192 -1.671 0.053 1.00 97.44 104 GLY A C 1
ATOM 802 O O . GLY A 1 104 ? 8.416 -2.018 -1.106 1.00 97.44 104 GLY A O 1
ATOM 803 N N . LYS A 1 105 ? 8.896 -0.702 0.650 1.00 96.62 105 LYS A N 1
ATOM 804 C CA . LYS A 1 105 ? 9.964 0.052 -0.031 1.00 96.62 105 LYS A CA 1
ATOM 805 C C . LYS A 1 105 ? 11.110 -0.848 -0.495 1.00 96.62 105 LYS A C 1
ATOM 807 O O . LYS A 1 105 ? 11.590 -0.688 -1.614 1.00 96.62 105 LYS A O 1
ATOM 812 N N . LEU A 1 106 ? 11.534 -1.805 0.330 1.00 97.69 106 LEU A N 1
ATOM 813 C CA . LEU A 1 106 ? 12.597 -2.746 -0.033 1.00 97.69 106 LEU A CA 1
ATOM 814 C C . LEU A 1 106 ? 12.179 -3.659 -1.193 1.00 97.69 106 LEU A C 1
ATOM 816 O O . LEU A 1 106 ? 12.959 -3.837 -2.126 1.00 97.69 106 LEU A O 1
ATOM 820 N N . PHE A 1 107 ? 10.948 -4.178 -1.186 1.00 96.62 107 PHE A N 1
ATOM 821 C CA . PHE A 1 107 ? 10.426 -4.965 -2.307 1.00 96.62 107 PHE A CA 1
ATOM 822 C C . PHE A 1 107 ? 10.396 -4.163 -3.610 1.00 96.62 107 PHE A C 1
ATOM 824 O O . PHE A 1 107 ? 10.822 -4.670 -4.647 1.00 96.62 107 PHE A O 1
ATOM 831 N N . ILE A 1 108 ? 9.954 -2.903 -3.556 1.00 96.19 108 ILE A N 1
ATOM 832 C CA . ILE A 1 108 ? 9.941 -2.014 -4.724 1.00 96.19 108 ILE A CA 1
ATOM 833 C C . ILE A 1 108 ? 11.357 -1.816 -5.277 1.00 96.19 108 ILE A C 1
ATOM 835 O O . IL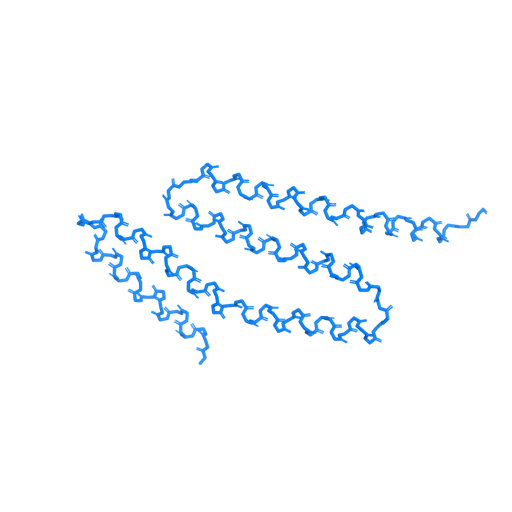E A 1 108 ? 11.550 -1.918 -6.485 1.00 96.19 108 ILE A O 1
ATOM 839 N N . ILE A 1 109 ? 12.355 -1.588 -4.414 1.00 95.56 109 ILE A N 1
ATOM 840 C CA . ILE A 1 109 ? 13.756 -1.425 -4.839 1.00 95.56 109 ILE A CA 1
ATOM 841 C C . ILE A 1 109 ? 14.260 -2.680 -5.557 1.00 95.56 109 ILE A C 1
ATOM 843 O O . ILE A 1 109 ? 14.858 -2.567 -6.624 1.00 95.56 109 ILE A O 1
ATOM 847 N N . VAL A 1 110 ? 13.996 -3.868 -5.008 1.00 94.94 110 VAL A N 1
ATOM 848 C CA . VAL A 1 110 ? 14.418 -5.138 -5.623 1.00 94.94 110 VAL A CA 1
ATOM 849 C C . VAL A 1 110 ? 13.773 -5.321 -7.000 1.00 94.94 110 VAL A C 1
ATOM 851 O O . VAL A 1 110 ? 14.458 -5.678 -7.957 1.00 94.94 110 VAL A O 1
ATOM 854 N N . LEU A 1 111 ? 12.477 -5.025 -7.126 1.00 93.69 111 LEU A N 1
ATOM 855 C CA . LEU A 1 111 ? 11.746 -5.130 -8.394 1.00 93.69 111 LEU A CA 1
ATOM 856 C C . LEU A 1 111 ? 12.119 -4.045 -9.410 1.00 93.69 111 LEU A C 1
ATOM 858 O O . LEU A 1 111 ? 11.900 -4.235 -10.604 1.00 93.69 111 LEU A O 1
ATOM 862 N N . ALA A 1 112 ? 12.689 -2.923 -8.973 1.00 93.12 112 ALA A N 1
ATOM 863 C CA . ALA A 1 112 ? 13.147 -1.868 -9.870 1.00 93.12 112 ALA A CA 1
ATOM 864 C C . ALA A 1 112 ? 14.462 -2.225 -10.588 1.00 93.12 112 ALA A C 1
ATOM 866 O O . ALA A 1 112 ? 14.722 -1.689 -11.666 1.00 93.12 112 ALA A O 1
ATOM 867 N N . VAL A 1 113 ? 15.272 -3.143 -10.038 1.00 93.06 113 VAL A N 1
ATOM 868 C CA . VAL A 1 113 ? 16.589 -3.509 -10.596 1.00 93.06 113 VAL A CA 1
ATOM 869 C C . VAL A 1 113 ? 16.516 -3.927 -12.073 1.00 93.06 113 VAL A C 1
ATOM 871 O O . VAL A 1 113 ? 17.232 -3.324 -12.870 1.00 93.06 113 VAL A O 1
ATOM 874 N N . PRO A 1 114 ? 15.641 -4.864 -12.499 1.00 87.50 114 PRO A N 1
ATOM 875 C CA . PRO A 1 114 ? 15.586 -5.302 -13.896 1.00 87.50 114 PRO A CA 1
ATOM 876 C C . PRO A 1 114 ? 15.203 -4.182 -14.870 1.00 87.50 114 PRO A C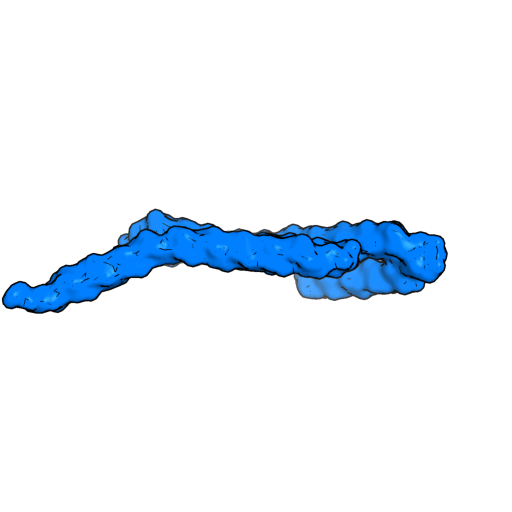 1
ATOM 878 O O . PRO A 1 114 ? 15.667 -4.165 -16.007 1.00 87.50 114 PRO A O 1
ATOM 881 N N . ILE A 1 115 ? 14.367 -3.238 -14.428 1.00 89.81 115 ILE A N 1
ATOM 882 C CA . ILE A 1 115 ? 13.955 -2.087 -15.241 1.00 89.81 115 ILE A CA 1
ATOM 883 C C . ILE A 1 115 ? 15.147 -1.148 -15.437 1.00 89.81 115 ILE A C 1
ATOM 885 O O . ILE A 1 115 ? 15.429 -0.738 -16.560 1.00 89.81 115 ILE A O 1
ATOM 889 N N . ILE A 1 116 ? 15.875 -0.844 -14.359 1.00 91.88 116 ILE A N 1
ATOM 890 C CA . ILE A 1 116 ? 17.077 -0.004 -14.421 1.00 91.88 116 ILE A CA 1
ATOM 891 C C . ILE A 1 116 ? 18.129 -0.649 -15.332 1.00 91.88 116 ILE A C 1
ATOM 893 O O . ILE A 1 116 ? 18.686 0.039 -16.186 1.00 91.88 116 ILE A O 1
ATOM 897 N N . SER A 1 117 ? 18.360 -1.959 -15.206 1.00 91.00 117 SER A N 1
ATOM 898 C CA . SER A 1 117 ? 19.276 -2.703 -16.079 1.00 91.00 117 SER A CA 1
ATOM 899 C C . SER A 1 117 ? 18.889 -2.585 -17.553 1.00 91.00 117 SER A C 1
ATOM 901 O O . SER A 1 117 ? 19.731 -2.216 -18.366 1.00 91.00 117 SER A O 1
ATOM 903 N N . ALA A 1 118 ? 17.613 -2.796 -17.891 1.00 88.94 118 ALA A N 1
ATOM 904 C CA . ALA A 1 118 ? 17.129 -2.683 -19.267 1.00 88.94 118 ALA A CA 1
ATOM 905 C C . ALA A 1 118 ? 17.328 -1.274 -19.849 1.00 88.94 118 ALA A C 1
ATOM 907 O O . ALA A 1 118 ? 17.704 -1.117 -21.011 1.00 88.94 118 ALA A O 1
ATOM 908 N N . VAL A 1 119 ? 17.114 -0.233 -19.038 1.00 91.56 119 VAL A N 1
ATOM 909 C CA . VAL A 1 119 ? 17.351 1.157 -19.451 1.00 91.56 119 VAL A CA 1
ATOM 910 C C . VAL A 1 119 ? 18.840 1.412 -19.692 1.00 91.56 119 VAL A C 1
ATOM 912 O O . VAL A 1 119 ? 19.189 2.015 -20.705 1.00 91.56 119 VAL A O 1
ATOM 915 N N . ILE A 1 120 ? 19.721 0.934 -18.809 1.00 94.50 120 ILE A N 1
ATOM 916 C CA . ILE A 1 120 ? 21.176 1.080 -18.969 1.00 94.50 120 ILE A CA 1
ATOM 917 C C . ILE A 1 120 ? 21.657 0.365 -20.235 1.00 94.50 120 ILE A C 1
ATOM 919 O O . ILE A 1 120 ? 22.378 0.968 -21.027 1.00 94.50 120 ILE A O 1
ATOM 923 N N . GLU A 1 121 ? 21.234 -0.880 -20.457 1.00 91.69 121 GLU A N 1
ATOM 924 C CA . GLU A 1 121 ? 21.564 -1.643 -21.668 1.00 91.69 121 GLU A CA 1
ATOM 925 C C . GLU A 1 121 ? 21.095 -0.918 -22.931 1.00 91.69 121 GLU A C 1
ATOM 927 O O . GLU A 1 121 ? 21.845 -0.807 -23.900 1.00 91.69 121 GLU A O 1
ATOM 932 N N . THR A 1 122 ? 19.886 -0.352 -22.890 1.00 91.25 122 THR A N 1
ATOM 933 C CA . THR A 1 122 ? 19.340 0.440 -23.996 1.00 91.25 122 THR A CA 1
ATOM 934 C C . THR A 1 122 ? 20.206 1.671 -24.273 1.00 91.25 122 THR A C 1
ATOM 936 O O . THR A 1 122 ? 20.565 1.910 -25.422 1.00 91.25 122 THR A O 1
ATOM 939 N N . ILE A 1 123 ? 20.592 2.434 -23.242 1.00 94.69 123 ILE A N 1
ATOM 940 C CA . ILE A 1 123 ? 21.462 3.615 -23.390 1.00 94.69 123 ILE A CA 1
ATOM 941 C C . ILE A 1 123 ? 22.828 3.219 -23.963 1.00 94.69 123 ILE A C 1
ATOM 943 O O . ILE A 1 123 ? 23.314 3.881 -24.879 1.00 94.69 123 ILE A O 1
ATOM 947 N N . ILE A 1 124 ? 23.434 2.140 -23.456 1.00 94.81 124 ILE A N 1
ATOM 948 C CA . ILE A 1 124 ? 24.727 1.646 -23.948 1.00 94.81 124 ILE A CA 1
ATOM 949 C C . ILE A 1 124 ? 24.621 1.236 -25.420 1.00 94.81 124 ILE A C 1
ATOM 951 O O . ILE A 1 124 ? 25.515 1.549 -26.201 1.00 94.81 124 ILE A O 1
ATOM 955 N N . GLY A 1 125 ? 23.516 0.602 -25.819 1.00 93.06 125 GLY A N 1
ATOM 956 C CA . GLY A 1 125 ? 23.265 0.219 -27.208 1.00 93.06 125 GLY A CA 1
ATOM 957 C C . GLY A 1 125 ? 23.159 1.396 -28.187 1.00 93.06 125 GLY A C 1
ATOM 958 O O . GLY A 1 125 ? 23.372 1.204 -29.381 1.00 93.06 125 GLY A O 1
ATOM 959 N N . PHE A 1 126 ? 22.862 2.609 -27.705 1.00 92.69 126 PHE A N 1
ATOM 960 C CA . PHE A 1 126 ? 22.825 3.827 -28.524 1.00 92.69 126 PHE A CA 1
ATOM 961 C C . PHE A 1 126 ? 24.171 4.565 -28.609 1.00 92.69 126 PHE A C 1
ATOM 963 O O . PHE A 1 126 ? 24.285 5.513 -29.391 1.00 92.69 126 PHE A O 1
ATOM 970 N N . LEU A 1 127 ? 25.186 4.172 -27.831 1.00 92.44 127 LEU A N 1
ATOM 971 C CA . LEU A 1 127 ? 26.518 4.768 -27.933 1.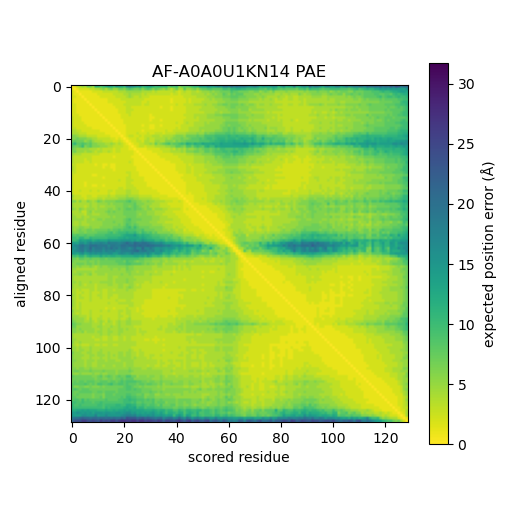00 92.44 127 LEU A CA 1
ATOM 972 C C . LEU A 1 127 ? 27.213 4.283 -29.220 1.00 92.44 127 LEU A C 1
ATOM 974 O O . LEU A 1 127 ? 27.236 3.078 -29.480 1.00 92.44 127 LEU A O 1
ATOM 978 N N . PRO A 1 128 ? 27.793 5.187 -30.031 1.00 80.50 128 PRO A N 1
ATOM 979 C CA . PRO A 1 128 ? 28.649 4.778 -31.139 1.00 80.50 128 PRO A CA 1
ATOM 980 C C . PRO A 1 128 ? 29.881 4.038 -30.595 1.00 80.50 128 PRO A C 1
ATOM 982 O O . PRO A 1 128 ? 30.411 4.426 -29.551 1.00 80.50 128 PRO A O 1
ATOM 985 N N . GLN A 1 129 ? 30.302 2.970 -31.286 1.00 69.75 129 GLN A N 1
ATOM 986 C CA . GLN A 1 129 ? 31.516 2.214 -30.944 1.00 69.75 129 GLN A CA 1
ATOM 987 C C . GLN A 1 129 ? 32.790 3.018 -31.192 1.00 69.75 129 GLN A C 1
ATOM 989 O O . GLN A 1 129 ? 32.835 3.745 -32.212 1.00 69.75 129 GLN A O 1
#

Secondary structure (DSSP, 8-state):
-HHHHHHHHHHHHHHHHHHHHTT-HHHHHHHHHHHHHHHHHHHHHHHHHHHHHHHHHHHHTT--HHHHHHHHHHHHHHHHHHHHHHHHHHTT-HHHHHHHHHHHHHHHHHHHHHHHHHHHHHHHHTS--

Solvent-accessible surface area (backbone atoms only — not comparable to full-atom values): 6977 Å² total; per-residue (Å²): 111,68,69,57,54,50,50,52,51,52,52,54,49,50,54,55,29,65,73,32,37,86,82,40,50,71,59,24,45,51,50,52,49,53,50,55,52,53,49,50,58,69,52,45,61,55,56,48,52,51,52,52,52,52,50,57,53,36,65,75,67,72,53,65,64,68,61,55,50,47,51,53,48,41,56,50,42,50,54,51,22,50,50,53,17,50,49,34,36,71,70,70,37,52,74,58,14,54,50,39,42,49,50,33,54,51,53,41,55,62,63,44,47,66,57,53,50,53,52,50,53,51,56,58,70,69,53,83,131